Protein AF-A0A7Z1N7J4-F1 (afdb_monomer_lite)

Foldseek 3Di:
DDDALPDQFAAAQKDWDADPPPRHTQFIAQLVCLVGTHADPPPDHRGGQAWHQPADWDDDPVLQKIKTFTWQGRNQQDQPPPDPSSQVPHLKIFIARNNRRHTPEIDHDDGSGNPRWTFRDYWAWDQCQDPVGTAGWTWGQISVRDIFIARPNYRHTPDDDDDD

Organism: Staphylococcus aureus (NCBI:txid1280)

Secondary structure (DSSP, 8-state):
-PPTTT-TTPPP--EEEE-TTT--EEEEE-TTSTT--SSPPTT--PPTT-----S--EEETTTTEEEEE--PPSSTT--TT--HHHHHHTTEEEEEETTT--EEEEEESSSS--S-----SPPEEEEEEETTEEEEEEEEE-TTS-EEEEETTTTEESS-----

Sequence (164 aa):
QVLDGQDRWAPSGVIQAYDAVTGKMRWAWDMMHPERSGPPPAGQTYARGTPNMWTIASGDEQLGLVYLPMGNSAADYYSSLRRPEENRYATSLVAIDVMTGKPRWNFQAVRKDVWDYDFGAQATLIDFPTARGPVPAMLLPSKQGDIYVLDRRTGRPLTPIGDI

Radius of gyration: 16.14 Å; chains: 1; bounding box: 42×30×43 Å

pLDDT: mean 94.23, std 7.75, range [45.84, 98.75]

Structure (mmCIF, N/CA/C/O backbone):
data_AF-A0A7Z1N7J4-F1
#
_entry.id   AF-A0A7Z1N7J4-F1
#
loop_
_atom_site.group_PDB
_atom_site.id
_atom_site.type_symbol
_atom_site.label_atom_id
_atom_site.label_alt_id
_atom_site.label_comp_id
_atom_site.label_asym_id
_atom_site.label_entity_id
_atom_site.label_seq_id
_atom_site.pdbx_PDB_ins_code
_atom_site.Cartn_x
_atom_site.Cartn_y
_atom_site.Cartn_z
_atom_site.occupancy
_atom_site.B_iso_or_equiv
_atom_site.auth_seq_id
_atom_site.auth_comp_id
_atom_site.auth_asym_id
_atom_site.auth_atom_id
_atom_site.pdbx_PDB_model_num
ATOM 1 N N . GLN A 1 1 ? 17.463 14.726 -13.130 1.00 45.84 1 GLN A N 1
ATOM 2 C CA . GLN A 1 1 ? 16.436 15.115 -12.147 1.00 45.84 1 GLN A CA 1
ATOM 3 C C . GLN A 1 1 ? 15.094 14.717 -12.735 1.00 45.84 1 GLN A C 1
ATOM 5 O O . GLN A 1 1 ? 14.823 15.119 -13.858 1.00 45.84 1 GLN A O 1
ATOM 10 N N . VAL A 1 2 ? 14.333 13.848 -12.068 1.00 55.97 2 VAL A N 1
ATOM 11 C CA . VAL A 1 2 ? 12.948 13.548 -12.469 1.00 55.97 2 VAL A CA 1
ATOM 12 C C . VAL A 1 2 ? 12.092 14.643 -11.840 1.00 55.97 2 VAL A C 1
ATOM 14 O O . VAL A 1 2 ? 12.204 14.860 -10.636 1.00 55.97 2 VAL A O 1
ATOM 17 N N . LEU A 1 3 ? 11.348 15.397 -12.651 1.00 66.31 3 LEU A N 1
ATOM 18 C CA . LEU A 1 3 ? 10.412 16.397 -12.139 1.00 66.31 3 LEU A CA 1
ATOM 19 C C . LEU A 1 3 ? 9.173 15.668 -11.629 1.00 66.31 3 LEU A C 1
ATOM 21 O O . LEU A 1 3 ? 8.559 14.896 -12.369 1.00 66.31 3 LEU A O 1
ATOM 25 N N . ASP A 1 4 ? 8.861 15.898 -10.359 1.00 70.19 4 ASP A N 1
ATOM 26 C CA . ASP A 1 4 ? 7.728 15.274 -9.689 1.00 70.19 4 ASP A CA 1
ATOM 27 C C . ASP A 1 4 ? 6.402 15.683 -10.345 1.00 70.19 4 ASP A C 1
ATOM 29 O O . ASP A 1 4 ? 6.273 16.798 -10.860 1.00 70.19 4 ASP A O 1
ATOM 33 N N . GLY A 1 5 ? 5.454 14.750 -10.410 1.00 75.44 5 GLY A N 1
ATOM 34 C CA . GLY A 1 5 ? 4.130 14.950 -11.005 1.00 75.44 5 GLY A CA 1
ATOM 35 C C . GLY A 1 5 ? 4.058 15.232 -12.516 1.00 75.44 5 GLY A C 1
ATOM 36 O O . GLY A 1 5 ? 2.957 15.419 -13.035 1.00 75.44 5 GLY A O 1
ATOM 37 N N . GLN A 1 6 ? 5.179 15.251 -13.254 1.00 80.19 6 GLN A N 1
ATOM 38 C CA . GLN A 1 6 ? 5.200 15.628 -14.683 1.00 80.19 6 GLN A CA 1
ATOM 39 C C . GLN A 1 6 ? 5.439 14.463 -15.655 1.00 80.19 6 GLN A C 1
ATOM 41 O O . GLN A 1 6 ? 4.964 14.509 -16.791 1.00 80.19 6 GLN A O 1
ATOM 46 N N . ASP A 1 7 ? 6.153 13.413 -15.241 1.00 89.06 7 ASP A N 1
ATOM 47 C CA . ASP A 1 7 ? 6.416 12.245 -16.092 1.00 89.06 7 ASP A CA 1
ATOM 48 C C . ASP A 1 7 ? 5.411 11.118 -15.819 1.00 89.06 7 ASP A C 1
ATOM 50 O O . ASP A 1 7 ? 5.482 10.426 -14.804 1.00 89.06 7 ASP A O 1
ATOM 54 N N . ARG A 1 8 ? 4.501 10.875 -16.772 1.00 91.31 8 ARG A N 1
ATOM 55 C CA . ARG A 1 8 ? 3.532 9.767 -16.708 1.00 91.31 8 ARG A CA 1
ATOM 56 C C . ARG A 1 8 ? 4.210 8.405 -16.548 1.00 91.31 8 ARG A C 1
ATOM 58 O O . ARG A 1 8 ? 3.626 7.509 -15.937 1.00 91.31 8 ARG A O 1
ATOM 65 N N . TRP A 1 9 ? 5.408 8.231 -17.102 1.00 93.06 9 TRP A N 1
ATOM 66 C CA . TRP A 1 9 ? 6.141 6.968 -17.107 1.00 93.06 9 TRP A CA 1
ATOM 67 C C . TRP A 1 9 ? 7.372 7.026 -16.205 1.00 93.06 9 TRP A C 1
ATOM 69 O O . TRP A 1 9 ? 8.400 6.423 -16.523 1.00 93.06 9 TRP A O 1
ATOM 79 N N . ALA A 1 10 ? 7.259 7.689 -15.053 1.00 92.94 10 ALA A N 1
ATOM 80 C CA . ALA A 1 10 ? 8.267 7.672 -13.998 1.00 92.94 10 ALA A CA 1
ATOM 81 C C . ALA A 1 10 ? 8.663 6.232 -13.573 1.00 92.94 10 ALA A C 1
ATOM 83 O O . ALA A 1 10 ? 7.954 5.263 -13.885 1.00 92.94 10 ALA A O 1
ATOM 84 N N . PRO A 1 11 ? 9.807 6.043 -12.885 1.00 93.75 11 PRO A N 1
ATOM 85 C CA . PRO A 1 11 ? 10.192 4.745 -12.335 1.00 93.75 11 PRO A CA 1
ATOM 86 C C . PRO A 1 11 ? 9.088 4.093 -11.491 1.00 93.75 11 PRO A C 1
ATOM 88 O O . PRO A 1 11 ? 8.219 4.764 -10.944 1.00 93.75 11 PRO A O 1
ATOM 91 N N . SER A 1 12 ? 9.122 2.764 -11.409 1.00 95.44 12 SER A N 1
ATOM 92 C CA . SER A 1 12 ? 8.124 1.993 -10.666 1.00 95.44 12 SER A CA 1
ATOM 93 C C . SER A 1 12 ? 8.131 2.324 -9.175 1.00 95.44 12 SER A C 1
ATOM 95 O O . SER A 1 12 ? 9.195 2.414 -8.565 1.00 95.44 12 SER A O 1
ATOM 97 N N . GLY A 1 13 ? 6.941 2.386 -8.582 1.00 95.62 13 GLY A N 1
ATOM 98 C CA . GLY A 1 13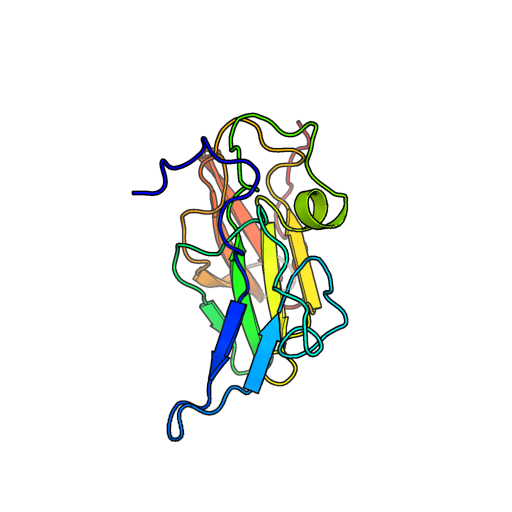 ? 6.733 2.430 -7.135 1.00 95.62 13 GLY A CA 1
ATOM 99 C C . GLY A 1 13 ? 6.678 1.050 -6.470 1.00 95.62 13 GLY A C 1
ATOM 100 O O . GLY A 1 13 ? 6.010 0.888 -5.452 1.00 95.62 13 GLY A O 1
ATOM 101 N N . VAL A 1 14 ? 7.336 0.048 -7.068 1.00 97.62 14 VAL A N 1
ATOM 102 C CA . VAL A 1 14 ? 7.452 -1.316 -6.535 1.00 97.62 14 VAL A CA 1
ATOM 103 C C . VAL A 1 14 ? 7.884 -1.311 -5.067 1.00 97.62 14 VAL A C 1
ATOM 105 O O . VAL A 1 14 ? 8.836 -0.632 -4.683 1.00 97.62 14 VAL A O 1
ATOM 108 N N . ILE A 1 15 ? 7.225 -2.136 -4.258 1.00 97.94 15 ILE A N 1
ATOM 109 C CA . ILE A 1 15 ? 7.602 -2.347 -2.859 1.00 97.94 15 ILE A CA 1
ATOM 110 C C . ILE A 1 15 ? 8.421 -3.624 -2.768 1.00 97.94 15 ILE A C 1
ATOM 112 O O . ILE A 1 15 ? 8.013 -4.668 -3.270 1.00 97.94 15 ILE A O 1
ATOM 116 N N . GLN A 1 16 ? 9.589 -3.554 -2.143 1.00 97.44 16 GLN A N 1
ATOM 117 C CA . GLN A 1 16 ? 10.519 -4.674 -2.064 1.00 97.44 16 GLN A CA 1
ATOM 118 C C . GLN A 1 16 ? 10.835 -4.986 -0.610 1.00 97.44 16 GLN A C 1
ATOM 120 O O . GLN A 1 16 ? 11.089 -4.080 0.181 1.00 97.44 16 GLN A O 1
ATOM 125 N N . ALA A 1 17 ? 10.866 -6.272 -0.280 1.00 97.31 17 ALA A N 1
ATOM 126 C CA . ALA A 1 17 ? 11.343 -6.744 1.006 1.00 97.31 17 ALA A CA 1
ATOM 127 C C . ALA A 1 17 ? 12.653 -7.495 0.849 1.00 97.31 17 ALA A C 1
ATOM 129 O O . ALA A 1 17 ? 12.841 -8.301 -0.068 1.00 97.31 17 ALA A O 1
ATOM 130 N N . TYR A 1 18 ? 13.530 -7.267 1.814 1.00 97.94 18 TYR A N 1
ATOM 131 C CA . TYR A 1 18 ? 14.845 -7.866 1.888 1.00 97.94 18 TYR A CA 1
ATOM 132 C C . TYR A 1 18 ? 15.034 -8.508 3.252 1.00 97.94 18 TYR A C 1
ATOM 134 O O . TYR A 1 18 ? 14.518 -8.044 4.267 1.00 97.94 18 TYR A O 1
ATOM 142 N N . ASP A 1 19 ? 15.782 -9.598 3.262 1.00 97.44 19 ASP A N 1
ATOM 143 C CA . ASP A 1 19 ? 16.270 -10.214 4.476 1.00 97.44 19 ASP A CA 1
ATOM 144 C C . ASP A 1 19 ? 17.214 -9.240 5.190 1.00 97.44 19 ASP A C 1
ATOM 146 O O . ASP A 1 19 ? 18.220 -8.823 4.615 1.00 97.44 19 ASP A O 1
ATOM 150 N N . ALA A 1 20 ? 16.893 -8.871 6.429 1.00 96.44 20 ALA A N 1
ATOM 151 C CA . ALA A 1 20 ? 17.622 -7.830 7.152 1.00 96.44 20 ALA A CA 1
ATOM 152 C C . ALA A 1 20 ? 19.092 -8.190 7.439 1.00 96.44 20 ALA A C 1
ATOM 154 O O . ALA A 1 20 ? 19.909 -7.295 7.635 1.00 96.44 20 ALA A O 1
ATOM 155 N N . VAL A 1 21 ? 19.435 -9.484 7.464 1.00 98.25 21 VAL A N 1
ATOM 156 C CA . VAL A 1 21 ? 20.798 -9.957 7.749 1.00 98.25 21 VAL A CA 1
ATOM 157 C C . VAL A 1 21 ? 21.593 -10.135 6.460 1.00 98.25 21 VAL A C 1
ATOM 159 O O . VAL A 1 21 ? 22.747 -9.728 6.374 1.00 98.25 21 VAL A O 1
ATOM 162 N N . THR A 1 22 ? 20.992 -10.770 5.454 1.00 98.38 22 THR A N 1
ATOM 163 C CA . THR A 1 22 ? 21.705 -11.190 4.238 1.00 98.38 22 THR A CA 1
ATOM 164 C C . THR A 1 22 ? 21.533 -10.240 3.058 1.00 98.38 22 THR A C 1
ATOM 166 O O . THR A 1 22 ? 22.235 -10.390 2.060 1.00 98.38 22 THR A O 1
ATOM 169 N N . GLY A 1 23 ? 20.575 -9.311 3.116 1.00 97.88 23 GLY A N 1
ATOM 170 C CA . GLY A 1 23 ? 20.215 -8.440 1.996 1.00 97.88 23 GLY A CA 1
ATOM 171 C C . GLY A 1 23 ? 19.575 -9.178 0.816 1.00 97.88 23 GLY A C 1
ATOM 172 O O . GLY A 1 23 ? 19.378 -8.590 -0.244 1.00 97.88 23 GLY A O 1
ATOM 173 N N . LYS A 1 24 ? 19.244 -10.469 0.956 1.00 97.81 24 LYS A N 1
ATOM 174 C CA . LYS A 1 24 ? 18.569 -11.232 -0.100 1.00 97.81 24 LYS A CA 1
ATOM 175 C C . LYS A 1 24 ? 17.126 -10.764 -0.240 1.00 97.81 24 LYS A C 1
ATOM 177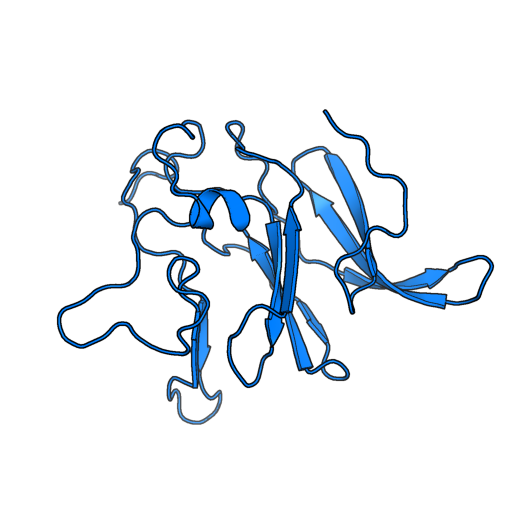 O O . LYS A 1 24 ? 16.401 -10.699 0.750 1.00 97.81 24 LYS A O 1
ATOM 182 N N . MET A 1 25 ? 16.691 -10.490 -1.468 1.00 97.06 25 MET A N 1
ATOM 183 C CA . MET A 1 25 ? 15.290 -10.167 -1.743 1.00 97.06 25 MET A CA 1
ATOM 184 C C . MET A 1 25 ? 14.392 -11.331 -1.311 1.00 97.06 25 MET A C 1
ATOM 186 O O . MET A 1 25 ? 14.634 -12.482 -1.672 1.00 97.06 25 MET A O 1
ATOM 190 N N . ARG A 1 26 ? 13.354 -11.020 -0.537 1.00 97.50 26 ARG A N 1
ATOM 191 C CA . ARG A 1 26 ? 12.334 -11.977 -0.090 1.00 97.50 26 ARG A CA 1
ATOM 192 C C . ARG A 1 26 ? 11.146 -11.978 -1.034 1.00 97.50 26 ARG A C 1
ATOM 194 O O . ARG A 1 26 ? 10.677 -13.042 -1.419 1.00 97.50 26 ARG A O 1
ATOM 201 N N . TRP A 1 27 ? 10.699 -10.790 -1.419 1.00 97.75 27 TRP A N 1
ATOM 202 C CA . TRP A 1 27 ? 9.635 -10.586 -2.388 1.00 97.75 27 TRP A CA 1
ATOM 203 C C . TRP A 1 27 ? 9.690 -9.158 -2.928 1.00 97.75 27 TRP A C 1
ATOM 205 O O . TRP A 1 27 ? 10.302 -8.265 -2.340 1.00 97.75 27 TRP A O 1
ATOM 215 N N . ALA A 1 28 ? 9.024 -8.956 -4.056 1.00 97.94 28 ALA A N 1
ATOM 216 C CA . ALA A 1 28 ? 8.710 -7.647 -4.597 1.00 97.94 28 ALA A CA 1
ATOM 217 C C . ALA A 1 28 ? 7.234 -7.644 -4.990 1.00 97.94 28 ALA A C 1
ATOM 219 O O . ALA A 1 28 ? 6.762 -8.596 -5.615 1.00 97.94 28 ALA A O 1
ATOM 220 N N . TRP A 1 29 ? 6.529 -6.590 -4.603 1.00 97.94 29 TRP A N 1
ATOM 221 C CA . TRP A 1 29 ? 5.144 -6.351 -4.954 1.00 97.94 29 TRP A CA 1
ATOM 222 C C . TRP A 1 29 ? 5.085 -5.268 -6.029 1.00 97.94 29 TRP A C 1
ATOM 224 O O . TRP A 1 29 ? 5.277 -4.079 -5.767 1.00 97.94 29 TRP A O 1
ATOM 234 N N . ASP A 1 30 ? 4.852 -5.716 -7.260 1.00 97.38 30 ASP A N 1
ATOM 235 C CA . ASP A 1 30 ? 4.484 -4.861 -8.383 1.00 97.38 30 ASP A CA 1
ATOM 236 C C . ASP A 1 30 ? 2.960 -4.831 -8.453 1.00 97.38 30 ASP A C 1
ATOM 238 O O . ASP A 1 30 ? 2.333 -5.845 -8.756 1.00 97.38 30 ASP A O 1
ATOM 242 N N . MET A 1 31 ? 2.346 -3.689 -8.153 1.00 96.06 31 MET A N 1
ATOM 243 C CA . MET A 1 31 ? 0.887 -3.609 -8.053 1.00 96.06 31 MET A CA 1
ATOM 244 C C . MET A 1 31 ? 0.154 -3.869 -9.373 1.00 96.06 31 MET A C 1
ATOM 246 O O . MET A 1 31 ? -1.035 -4.174 -9.342 1.00 96.06 31 MET A O 1
ATOM 250 N N . MET A 1 32 ? 0.844 -3.761 -10.516 1.00 97.12 32 MET A N 1
ATOM 251 C CA . MET A 1 32 ? 0.289 -4.136 -11.822 1.00 97.12 32 MET A CA 1
ATOM 252 C C . MET A 1 32 ? 0.236 -5.657 -12.026 1.00 97.12 32 MET A C 1
ATOM 254 O O . MET A 1 32 ? -0.429 -6.127 -12.942 1.00 97.12 32 MET A O 1
ATOM 258 N N . HIS A 1 33 ? 0.935 -6.416 -11.181 1.00 96.25 33 HIS A N 1
ATOM 259 C CA . HIS A 1 33 ? 1.001 -7.877 -11.175 1.00 96.25 33 HIS A CA 1
ATOM 260 C C . HIS A 1 33 ? 0.898 -8.397 -9.728 1.00 96.25 33 HIS A C 1
ATOM 262 O O . HIS A 1 33 ? 1.839 -9.023 -9.228 1.00 96.25 33 HIS A O 1
ATOM 268 N N . PRO A 1 34 ? -0.200 -8.099 -9.004 1.00 93.56 34 PRO A N 1
ATOM 269 C CA . PRO A 1 34 ? -0.302 -8.324 -7.559 1.00 93.56 34 PRO A CA 1
ATOM 270 C C . PRO A 1 34 ? -0.260 -9.808 -7.152 1.00 93.56 34 PRO A C 1
ATOM 272 O O . PRO A 1 34 ? -0.057 -10.129 -5.981 1.00 93.56 34 PRO A O 1
ATOM 275 N N . GLU A 1 35 ? -0.465 -10.722 -8.097 1.00 92.94 35 GLU A N 1
ATOM 276 C CA . GLU A 1 35 ? -0.318 -12.167 -7.936 1.00 92.94 35 GLU A CA 1
ATOM 277 C C . GLU A 1 35 ? 1.146 -12.628 -7.884 1.00 92.94 35 GLU A C 1
ATOM 279 O O . GLU A 1 35 ? 1.442 -13.681 -7.302 1.00 92.94 35 GLU A O 1
ATOM 284 N N . ARG A 1 36 ? 2.057 -11.845 -8.476 1.00 93.56 36 ARG A N 1
ATOM 285 C CA . ARG A 1 36 ? 3.488 -12.135 -8.532 1.00 93.56 36 ARG A CA 1
ATOM 286 C C . ARG A 1 36 ? 4.149 -11.720 -7.223 1.00 93.56 36 ARG A C 1
ATOM 288 O O . ARG A 1 36 ? 3.996 -10.598 -6.757 1.00 93.56 36 ARG A O 1
ATOM 295 N N . SER A 1 37 ? 4.941 -12.632 -6.670 1.00 92.56 37 SER A N 1
ATOM 296 C CA . SER A 1 37 ? 5.832 -12.348 -5.549 1.00 92.56 37 SER A CA 1
ATOM 297 C C . SER A 1 37 ? 7.269 -12.439 -6.046 1.00 92.56 37 SER A C 1
ATOM 299 O O . SER A 1 37 ? 7.749 -13.529 -6.357 1.00 92.56 37 SER A O 1
ATOM 301 N N . GLY A 1 38 ? 7.926 -11.286 -6.194 1.00 93.38 38 GLY A N 1
ATOM 302 C CA . GLY A 1 38 ? 9.309 -11.205 -6.667 1.00 93.38 38 GLY A CA 1
ATOM 303 C C . GLY A 1 38 ? 9.496 -10.400 -7.958 1.00 93.38 38 GLY A C 1
ATOM 304 O O . GLY A 1 38 ? 8.567 -9.734 -8.432 1.00 93.38 38 GLY A O 1
ATOM 305 N N . PRO A 1 39 ? 10.723 -10.419 -8.510 1.00 95.62 39 PRO A N 1
ATOM 306 C CA . PRO A 1 39 ? 11.076 -9.610 -9.664 1.00 95.62 39 PRO A CA 1
ATOM 307 C C . PRO A 1 39 ? 10.303 -10.030 -10.920 1.00 95.62 39 PRO A C 1
ATOM 309 O O . PRO A 1 39 ? 9.818 -11.164 -11.011 1.00 95.62 39 PRO A O 1
ATOM 312 N N . PRO A 1 40 ? 10.181 -9.129 -11.909 1.00 96.06 40 PRO A N 1
ATOM 313 C CA . PRO A 1 40 ? 9.621 -9.484 -13.200 1.00 96.06 40 PRO A CA 1
ATOM 314 C C . PRO A 1 40 ? 10.471 -10.581 -13.873 1.00 96.06 40 PRO A C 1
ATOM 316 O O . PRO A 1 40 ? 11.662 -10.714 -13.573 1.00 96.06 40 PRO A O 1
ATOM 319 N N . PRO A 1 41 ? 9.881 -11.365 -14.794 1.00 94.56 41 PRO A N 1
ATOM 320 C CA . PRO A 1 41 ? 10.619 -12.336 -15.595 1.00 94.56 41 PRO A CA 1
ATOM 321 C C . PRO A 1 41 ? 11.826 -11.717 -16.308 1.00 94.56 41 PRO A C 1
ATOM 323 O O . PRO A 1 41 ? 11.860 -10.516 -16.583 1.00 94.56 41 PRO A O 1
ATOM 326 N N . ALA A 1 42 ? 12.804 -12.552 -16.661 1.00 95.94 42 ALA A N 1
ATOM 327 C CA . ALA A 1 42 ? 13.987 -12.104 -17.389 1.00 95.94 42 ALA A CA 1
ATOM 328 C C . ALA A 1 42 ? 13.605 -11.324 -18.663 1.00 95.94 42 ALA A C 1
ATOM 330 O O . ALA A 1 42 ? 12.742 -11.747 -19.432 1.00 95.94 42 ALA A O 1
ATOM 331 N N . GLY A 1 43 ? 14.248 -10.172 -18.870 1.00 96.19 43 GLY A N 1
ATOM 332 C CA . GLY A 1 43 ? 13.967 -9.270 -19.992 1.00 96.19 43 GLY A CA 1
ATOM 333 C C . GLY A 1 43 ? 12.778 -8.323 -19.783 1.00 96.19 43 GLY A C 1
ATOM 334 O O . GLY A 1 43 ? 12.540 -7.472 -20.635 1.00 96.19 43 GLY A O 1
ATOM 335 N N . GLN A 1 44 ? 12.056 -8.425 -18.665 1.00 96.62 44 GLN A N 1
ATOM 336 C CA . GLN A 1 44 ? 10.989 -7.495 -18.295 1.00 96.62 44 GLN A CA 1
ATOM 337 C C . GLN A 1 44 ? 11.435 -6.551 -17.172 1.00 96.62 44 GLN A C 1
ATOM 339 O O . GLN A 1 44 ? 12.369 -6.830 -16.420 1.00 96.62 44 GLN A O 1
ATOM 344 N N . THR A 1 45 ? 10.741 -5.422 -17.043 1.00 96.81 45 THR A N 1
ATOM 345 C CA . THR A 1 45 ? 10.952 -4.440 -15.972 1.00 96.81 45 THR A CA 1
ATOM 346 C C . THR A 1 45 ? 9.696 -4.304 -15.122 1.00 96.81 45 THR A C 1
ATOM 348 O O . THR A 1 45 ? 8.600 -4.627 -15.577 1.00 96.81 45 THR A O 1
ATOM 351 N N . TYR A 1 46 ? 9.839 -3.777 -13.905 1.00 97.38 46 TYR A N 1
ATOM 352 C CA . TYR A 1 46 ? 8.683 -3.373 -13.107 1.00 97.38 46 TYR A CA 1
ATOM 353 C C . TYR A 1 46 ? 7.842 -2.336 -13.851 1.00 97.38 46 TYR A C 1
ATOM 355 O O . TYR A 1 46 ? 8.370 -1.540 -14.641 1.00 97.38 46 TYR A O 1
ATOM 363 N N . ALA A 1 47 ? 6.537 -2.339 -13.592 1.00 96.56 47 ALA A N 1
ATOM 364 C CA . ALA A 1 47 ? 5.635 -1.405 -14.237 1.00 96.56 47 ALA A CA 1
ATOM 365 C C . ALA A 1 47 ? 5.977 0.049 -13.880 1.00 96.56 47 ALA A C 1
ATOM 367 O O . ALA A 1 47 ? 6.078 0.423 -12.714 1.00 96.56 47 ALA A O 1
ATOM 368 N N . ARG A 1 48 ? 6.141 0.882 -14.909 1.00 96.19 48 ARG A N 1
ATOM 369 C CA . ARG A 1 48 ? 6.422 2.318 -14.780 1.00 96.19 48 ARG A CA 1
ATOM 370 C C . ARG A 1 48 ? 5.145 3.115 -14.546 1.00 96.19 48 ARG A C 1
ATOM 372 O O . ARG A 1 48 ? 4.068 2.657 -14.925 1.00 96.19 48 ARG A O 1
ATOM 379 N N . GLY A 1 49 ? 5.287 4.305 -13.970 1.00 95.19 49 GLY A N 1
ATOM 380 C CA . GLY A 1 49 ? 4.199 5.259 -13.760 1.00 95.19 49 GLY A CA 1
ATOM 381 C C . GLY A 1 49 ? 3.207 4.884 -12.657 1.00 95.19 49 GLY A C 1
ATOM 382 O O . GLY A 1 49 ? 2.181 5.544 -12.515 1.00 95.19 49 GLY A O 1
ATOM 383 N N . THR A 1 50 ? 3.491 3.823 -11.899 1.00 96.38 50 THR A N 1
ATOM 384 C CA . THR A 1 50 ? 2.631 3.360 -10.809 1.00 96.38 50 THR A CA 1
ATOM 385 C C . THR A 1 50 ? 2.731 4.290 -9.600 1.00 96.38 50 THR A C 1
ATOM 387 O O . THR A 1 50 ? 3.760 4.944 -9.429 1.00 96.38 50 THR A O 1
ATOM 390 N N . PRO A 1 51 ? 1.731 4.283 -8.707 1.00 95.50 51 PRO A N 1
ATOM 391 C CA . PRO A 1 51 ? 1.894 4.825 -7.368 1.00 95.50 51 PRO A CA 1
ATOM 392 C C . PRO A 1 51 ? 3.108 4.247 -6.649 1.00 95.50 51 PRO A C 1
ATOM 394 O O . PRO A 1 51 ? 3.452 3.079 -6.851 1.00 95.50 51 PRO A O 1
ATOM 397 N N . ASN A 1 52 ? 3.738 5.057 -5.807 1.00 94.81 52 ASN A N 1
ATOM 398 C CA . ASN A 1 52 ? 4.803 4.648 -4.898 1.00 94.81 52 ASN A CA 1
ATOM 399 C C . ASN A 1 52 ? 4.328 4.730 -3.438 1.00 94.81 52 ASN A C 1
ATOM 401 O O . ASN A 1 52 ? 3.226 5.187 -3.152 1.00 94.81 52 ASN A O 1
ATOM 405 N N . MET A 1 53 ? 5.158 4.264 -2.509 1.00 96.25 53 MET A N 1
ATOM 406 C CA . MET A 1 53 ? 5.037 4.597 -1.091 1.00 96.25 53 MET A CA 1
ATOM 407 C C . MET A 1 53 ? 6.246 5.453 -0.738 1.00 96.25 53 MET A C 1
ATOM 409 O O . MET A 1 53 ? 7.374 4.962 -0.755 1.00 96.25 53 MET A O 1
ATOM 413 N N . TRP A 1 54 ? 6.016 6.729 -0.451 1.00 94.19 54 TRP A N 1
ATOM 414 C CA . TRP A 1 54 ? 7.082 7.687 -0.149 1.00 94.19 54 TRP A CA 1
ATOM 415 C C . TRP A 1 54 ? 7.168 8.049 1.342 1.00 94.19 54 TRP A C 1
ATOM 417 O O . TRP A 1 54 ? 8.098 8.736 1.758 1.00 94.19 54 TRP A O 1
ATOM 427 N N . THR A 1 55 ? 6.222 7.563 2.150 1.00 93.62 55 THR A N 1
ATOM 428 C CA . THR A 1 55 ? 6.142 7.794 3.598 1.00 93.62 55 THR A CA 1
ATOM 429 C C . THR A 1 55 ? 6.404 6.506 4.398 1.00 93.62 55 THR A C 1
ATOM 431 O O . THR A 1 55 ? 6.909 5.511 3.875 1.00 93.62 55 THR A O 1
ATOM 434 N N . ILE A 1 56 ? 6.106 6.531 5.696 1.00 95.75 56 ILE A N 1
ATOM 435 C CA . ILE A 1 56 ? 6.420 5.474 6.659 1.00 95.75 56 ILE A CA 1
ATOM 436 C C . ILE A 1 56 ? 5.290 4.434 6.717 1.00 95.75 56 ILE A C 1
ATOM 438 O O . ILE A 1 56 ? 4.120 4.769 6.909 1.00 95.75 56 ILE A O 1
ATOM 442 N N . ALA A 1 57 ? 5.659 3.157 6.614 1.00 97.50 57 ALA A N 1
ATOM 443 C CA . ALA A 1 57 ? 4.759 2.026 6.824 1.00 97.50 57 ALA A CA 1
ATOM 444 C C . ALA A 1 57 ? 4.570 1.694 8.316 1.00 97.50 57 ALA A C 1
ATOM 446 O O . ALA A 1 57 ? 5.425 1.987 9.152 1.00 97.50 57 ALA A O 1
ATOM 447 N N . SER A 1 58 ? 3.482 0.997 8.641 1.00 98.19 58 SER A N 1
ATOM 448 C CA . SER A 1 58 ? 3.235 0.459 9.990 1.00 98.19 58 SER A CA 1
ATOM 449 C C . SER A 1 58 ? 3.121 -1.059 9.957 1.00 98.19 58 SER A C 1
ATOM 451 O O . SER A 1 58 ? 2.530 -1.604 9.032 1.00 98.19 58 SER A O 1
ATOM 453 N N . GLY A 1 59 ? 3.667 -1.749 10.958 1.00 98.06 59 GLY A N 1
ATOM 454 C CA . GLY A 1 59 ? 3.631 -3.212 11.056 1.00 98.06 59 GLY A CA 1
ATOM 455 C C . GLY A 1 59 ? 2.738 -3.707 12.191 1.00 98.06 59 GLY A C 1
ATOM 456 O O . GLY A 1 59 ? 2.686 -3.091 13.251 1.00 98.06 59 GLY A O 1
ATOM 457 N N . ASP A 1 60 ? 2.065 -4.835 11.975 1.00 98.38 60 ASP A N 1
ATOM 458 C CA . ASP A 1 60 ? 1.376 -5.614 13.005 1.00 98.38 60 ASP A CA 1
ATOM 459 C C . ASP A 1 60 ? 1.903 -7.053 12.985 1.00 98.38 60 ASP A C 1
ATOM 461 O O . ASP A 1 60 ? 1.568 -7.851 12.104 1.00 98.38 60 ASP A O 1
ATOM 465 N N . GLU A 1 61 ? 2.736 -7.376 13.972 1.00 97.31 61 GLU A N 1
ATOM 466 C CA . GLU A 1 61 ? 3.373 -8.687 14.106 1.00 97.31 61 GLU A CA 1
ATOM 467 C C . GLU A 1 61 ? 2.364 -9.810 14.368 1.00 97.31 61 GLU A C 1
ATOM 469 O O . GLU A 1 61 ? 2.544 -10.919 13.870 1.00 97.31 61 GLU A O 1
ATOM 474 N N . GLN A 1 62 ? 1.278 -9.534 15.100 1.00 97.56 62 GLN A N 1
ATOM 475 C CA . GLN A 1 62 ? 0.277 -10.553 15.434 1.00 97.56 62 GLN A CA 1
ATOM 476 C C . GLN A 1 62 ? -0.514 -10.983 14.199 1.00 97.56 62 GLN A C 1
ATOM 478 O O . GLN A 1 62 ? -0.917 -12.140 14.086 1.00 97.56 62 GLN A O 1
ATOM 483 N N . LEU A 1 63 ? -0.741 -10.053 13.271 1.00 98.12 63 LEU A N 1
ATOM 484 C CA . LEU A 1 63 ? -1.442 -10.328 12.018 1.00 98.12 63 LEU A CA 1
ATOM 485 C C . LEU A 1 63 ? -0.501 -10.718 10.871 1.00 98.12 63 LEU A C 1
ATOM 487 O O . LEU A 1 63 ? -0.984 -11.186 9.837 1.00 98.12 63 LEU A O 1
ATOM 491 N N . GLY A 1 64 ? 0.811 -10.516 11.030 1.00 98.31 64 GLY A N 1
ATOM 492 C CA . GLY A 1 64 ? 1.789 -10.689 9.957 1.00 98.31 64 GLY A CA 1
ATOM 493 C C . GLY A 1 64 ? 1.562 -9.708 8.803 1.00 98.31 64 GLY A C 1
ATOM 494 O O . GLY A 1 64 ? 1.710 -10.081 7.637 1.00 98.31 64 GLY A O 1
ATOM 495 N N . LEU A 1 65 ? 1.149 -8.474 9.114 1.00 98.75 65 LEU A N 1
ATOM 496 C CA . LEU A 1 65 ? 0.794 -7.456 8.123 1.00 98.75 65 LEU A CA 1
ATOM 497 C C . LEU A 1 65 ? 1.704 -6.233 8.207 1.00 98.75 65 LEU A C 1
ATOM 499 O O . LEU A 1 65 ? 2.070 -5.786 9.292 1.00 98.75 65 LEU A O 1
ATOM 503 N N . VAL A 1 66 ? 1.991 -5.650 7.046 1.00 98.50 66 VAL A N 1
ATOM 504 C CA . VAL A 1 66 ? 2.513 -4.288 6.917 1.00 98.50 66 VAL A CA 1
ATOM 505 C C . VAL A 1 66 ? 1.501 -3.434 6.156 1.00 98.50 66 VAL A C 1
ATOM 507 O O . VAL A 1 66 ? 0.947 -3.867 5.147 1.00 98.50 66 VAL A O 1
ATOM 510 N N . TYR A 1 67 ? 1.234 -2.232 6.655 1.00 98.69 67 TYR A N 1
ATOM 511 C CA . TYR A 1 67 ? 0.289 -1.274 6.092 1.00 98.69 67 TYR A CA 1
ATOM 512 C C . TYR A 1 67 ? 1.058 -0.178 5.361 1.00 98.69 67 TYR A C 1
ATOM 514 O O . TYR A 1 67 ? 1.885 0.509 5.963 1.00 98.69 67 TYR A O 1
ATOM 522 N N . LEU A 1 68 ? 0.781 -0.037 4.068 1.00 98.38 68 LEU A N 1
ATOM 523 C CA . LEU A 1 68 ? 1.495 0.834 3.141 1.00 98.38 68 LEU A CA 1
ATOM 524 C C . LEU A 1 68 ? 0.586 1.998 2.727 1.00 98.38 68 LEU A C 1
ATOM 526 O O . LEU A 1 68 ? -0.403 1.758 2.024 1.00 98.38 68 LEU A O 1
ATOM 530 N N . PRO A 1 69 ? 0.869 3.238 3.161 1.00 97.81 69 PRO A N 1
ATOM 531 C CA . PRO A 1 69 ? 0.180 4.420 2.658 1.00 97.81 69 PRO A CA 1
ATOM 532 C C . PRO A 1 69 ? 0.695 4.740 1.251 1.00 97.81 69 PRO A C 1
ATOM 534 O O . PRO A 1 69 ? 1.849 5.126 1.070 1.00 97.81 69 PRO A O 1
ATOM 537 N N . MET A 1 70 ? -0.143 4.511 0.244 1.00 97.50 70 MET A N 1
ATOM 538 C CA . MET A 1 70 ? 0.234 4.659 -1.158 1.00 97.50 70 MET A CA 1
ATOM 539 C C . MET A 1 70 ? -0.046 6.067 -1.675 1.00 97.50 70 MET A C 1
ATOM 541 O O . MET A 1 70 ? -1.069 6.684 -1.351 1.00 97.50 70 MET A O 1
ATOM 545 N N . GLY A 1 71 ? 0.858 6.500 -2.547 1.00 95.50 71 GLY A N 1
ATOM 546 C CA . GLY A 1 71 ? 0.791 7.710 -3.343 1.00 95.50 71 GLY A CA 1
ATOM 547 C C . GLY A 1 71 ? -0.341 7.706 -4.376 1.00 95.50 71 GLY A C 1
ATOM 548 O O . GLY A 1 71 ? -1.064 6.719 -4.557 1.00 95.50 71 GLY A O 1
ATOM 549 N N . ASN A 1 72 ? -0.463 8.796 -5.116 1.00 93.44 72 ASN A N 1
ATOM 550 C CA . ASN A 1 72 ? -1.175 8.850 -6.391 1.00 93.44 72 ASN A CA 1
ATOM 551 C C . ASN A 1 72 ? -0.351 8.155 -7.498 1.00 93.44 72 ASN A C 1
ATOM 553 O O . ASN A 1 72 ? 0.809 7.802 -7.315 1.00 93.44 72 ASN A O 1
ATOM 557 N N . SER A 1 73 ? -0.955 7.884 -8.661 1.00 94.25 73 SER A N 1
ATOM 558 C CA . SER A 1 73 ? -0.168 7.414 -9.819 1.00 94.25 73 SER A CA 1
ATOM 559 C C . SER A 1 73 ? 0.532 8.588 -10.488 1.00 94.25 73 SER A C 1
ATOM 561 O O . SER A 1 73 ? -0.061 9.664 -10.567 1.00 94.25 73 SER A O 1
ATOM 563 N N . ALA A 1 74 ? 1.714 8.338 -11.058 1.00 93.50 74 ALA A N 1
ATOM 564 C CA . ALA A 1 74 ? 2.510 9.358 -11.733 1.00 93.50 74 ALA A CA 1
ATOM 565 C C . ALA A 1 74 ? 1.702 10.129 -12.794 1.00 93.50 74 ALA A C 1
ATOM 567 O O . ALA A 1 74 ? 0.810 9.567 -13.442 1.00 93.50 74 ALA A O 1
ATOM 568 N N . ALA A 1 75 ? 2.075 11.393 -13.008 1.00 91.62 75 ALA A N 1
ATOM 569 C CA . ALA A 1 75 ? 1.206 12.427 -13.576 1.00 91.62 75 ALA A CA 1
ATOM 570 C C . ALA A 1 75 ? 0.016 12.726 -12.643 1.00 91.62 75 ALA A C 1
ATOM 572 O O . ALA A 1 75 ? -1.152 12.480 -12.954 1.00 91.62 75 ALA A O 1
ATOM 573 N N . ASP A 1 76 ? 0.354 13.260 -11.476 1.00 89.94 76 ASP A N 1
ATOM 574 C CA . ASP A 1 76 ? -0.482 13.490 -10.295 1.00 89.94 76 ASP A CA 1
ATOM 575 C C . ASP A 1 76 ? -1.833 14.136 -10.610 1.00 89.94 76 ASP A C 1
ATOM 577 O O . ASP A 1 76 ? -2.874 13.710 -10.108 1.00 89.94 76 ASP A O 1
ATOM 581 N N . TYR A 1 77 ? -1.824 15.105 -11.526 1.00 91.94 77 TYR A N 1
ATOM 582 C CA . TYR A 1 77 ? -2.983 15.916 -11.908 1.00 91.94 77 TYR A CA 1
ATOM 583 C C . TYR A 1 77 ? -3.706 15.410 -13.170 1.00 91.94 77 TYR A C 1
ATOM 585 O O . TYR A 1 77 ? -4.617 16.066 -13.675 1.00 91.94 77 TYR A O 1
ATOM 593 N N . TYR A 1 78 ? -3.316 14.252 -13.718 1.00 91.12 78 TYR A N 1
ATOM 594 C CA . TYR A 1 78 ? -3.903 13.692 -14.936 1.00 91.12 78 TYR A CA 1
ATOM 595 C C . TYR A 1 78 ? -4.147 12.180 -14.832 1.00 91.12 78 TYR A C 1
ATOM 597 O O . TYR A 1 78 ? -3.244 11.351 -14.933 1.00 91.12 78 TYR A O 1
ATOM 605 N N . SER A 1 79 ? -5.419 11.798 -14.698 1.00 92.50 79 SER A N 1
ATOM 606 C CA . SER A 1 79 ? -5.814 10.409 -14.434 1.00 92.50 79 SER A CA 1
ATOM 607 C C . SER A 1 79 ? -6.213 9.589 -15.667 1.00 92.50 79 SER A C 1
ATOM 609 O O . SER A 1 79 ? -6.335 8.369 -15.570 1.00 92.50 79 SER A O 1
ATOM 611 N N . SER A 1 80 ? -6.381 10.203 -16.845 1.00 92.62 80 SER A N 1
ATOM 612 C CA . SER A 1 80 ? -6.993 9.522 -18.007 1.00 92.62 80 SER A CA 1
ATOM 613 C C . SER A 1 80 ? -6.150 8.381 -18.592 1.00 92.62 80 SER A C 1
ATOM 615 O O . SER A 1 80 ? -6.694 7.498 -19.246 1.00 92.62 80 SER A O 1
ATOM 617 N N . LEU A 1 81 ? -4.834 8.375 -18.356 1.00 93.69 81 LEU A N 1
ATOM 618 C CA . LEU A 1 81 ? -3.931 7.303 -18.799 1.00 93.69 81 LEU A CA 1
ATOM 619 C C . LEU A 1 81 ? -3.655 6.252 -17.716 1.00 93.69 81 LEU A C 1
ATOM 621 O O . LEU A 1 81 ? -2.817 5.374 -17.931 1.00 93.69 81 LEU A O 1
ATOM 625 N N . ARG A 1 82 ? -4.287 6.344 -16.541 1.00 94.38 82 ARG A N 1
ATOM 626 C CA . ARG A 1 82 ? -4.080 5.384 -15.450 1.00 94.38 82 ARG A CA 1
ATOM 627 C C . ARG A 1 82 ? -4.784 4.068 -15.760 1.00 94.38 82 ARG A C 1
ATOM 629 O O . ARG A 1 82 ? -5.960 4.041 -16.121 1.00 94.38 82 ARG A O 1
ATOM 636 N N . ARG A 1 83 ? -4.049 2.972 -15.600 1.00 96.44 83 ARG A N 1
ATOM 637 C CA . ARG A 1 83 ? -4.517 1.597 -15.789 1.00 96.44 83 ARG A CA 1
ATOM 638 C C . ARG A 1 83 ? -5.431 1.170 -14.630 1.00 96.44 83 ARG A C 1
ATOM 640 O O . ARG A 1 83 ? -5.431 1.816 -13.579 1.00 96.44 83 ARG A O 1
ATOM 647 N N . PRO A 1 84 ? -6.227 0.100 -14.791 1.00 95.94 84 PRO A N 1
ATOM 648 C CA . PRO A 1 84 ? -7.151 -0.355 -13.752 1.00 95.94 84 PRO A CA 1
ATOM 649 C C . PRO A 1 84 ? -6.486 -0.618 -12.395 1.00 95.94 84 PRO A C 1
ATOM 651 O O . PRO A 1 84 ? -7.012 -0.204 -11.366 1.00 95.94 84 PRO A O 1
ATOM 654 N N . GLU A 1 85 ? -5.312 -1.243 -12.381 1.00 96.50 85 GLU A N 1
ATOM 655 C CA . GLU A 1 85 ? -4.579 -1.576 -11.159 1.00 96.50 85 GLU A CA 1
ATOM 656 C C . GLU A 1 85 ? -3.976 -0.328 -10.500 1.00 96.50 85 GLU A C 1
ATOM 658 O O . GLU A 1 85 ? -4.046 -0.193 -9.280 1.00 96.50 85 GLU A O 1
ATOM 663 N N . GLU A 1 86 ? -3.484 0.632 -11.290 1.00 96.75 86 GLU A N 1
ATOM 664 C CA . GLU A 1 86 ? -3.102 1.963 -10.793 1.00 96.75 86 GLU A CA 1
ATOM 665 C C . GLU A 1 86 ? -4.289 2.634 -10.098 1.00 96.75 86 GLU A C 1
ATOM 667 O O . GLU A 1 86 ? -4.181 3.050 -8.949 1.00 96.75 86 GLU A O 1
ATOM 672 N N . ASN A 1 87 ? -5.458 2.655 -10.7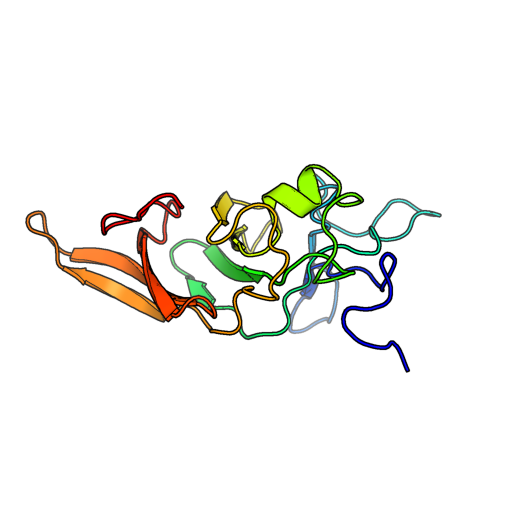42 1.00 95.50 87 ASN A N 1
ATOM 673 C CA . ASN A 1 87 ? -6.669 3.226 -10.152 1.00 95.50 87 ASN A CA 1
ATOM 674 C C . ASN A 1 87 ? -7.156 2.470 -8.911 1.00 95.50 87 ASN A C 1
ATOM 676 O O . ASN A 1 87 ? -7.883 3.054 -8.118 1.00 95.50 87 ASN A O 1
ATOM 680 N N . ARG A 1 88 ? -6.794 1.196 -8.736 1.00 96.19 88 ARG A N 1
ATOM 681 C CA . ARG A 1 88 ? -7.179 0.385 -7.574 1.00 96.19 88 ARG A CA 1
ATOM 682 C C . ARG A 1 88 ? -6.307 0.646 -6.346 1.00 96.19 88 ARG A C 1
ATOM 684 O O . ARG A 1 88 ? -6.791 0.471 -5.233 1.00 96.19 88 ARG A O 1
ATOM 691 N N . TYR A 1 89 ? -5.032 0.970 -6.548 1.00 97.12 89 TYR A N 1
ATOM 692 C CA . TYR A 1 89 ? -4.044 1.088 -5.470 1.00 97.12 89 TYR A CA 1
ATOM 693 C C . TYR A 1 89 ? -3.519 2.513 -5.262 1.00 97.12 89 TYR A C 1
ATOM 695 O O . TYR A 1 89 ? -2.877 2.769 -4.247 1.00 97.12 89 TYR A O 1
ATOM 703 N N . ALA A 1 90 ? -3.805 3.446 -6.171 1.00 95.88 90 ALA A N 1
ATOM 704 C CA . ALA A 1 90 ? -3.551 4.865 -5.955 1.00 95.88 90 ALA A CA 1
ATOM 705 C C . ALA A 1 90 ? -4.382 5.397 -4.783 1.00 95.88 90 ALA A C 1
ATOM 707 O O . ALA A 1 90 ? -5.533 4.982 -4.591 1.00 95.88 90 ALA A O 1
ATOM 708 N N . THR A 1 91 ? -3.796 6.317 -4.022 1.00 95.69 91 THR A N 1
ATOM 709 C CA . THR A 1 91 ? -4.431 7.023 -2.900 1.00 95.69 91 THR A CA 1
ATOM 710 C C . THR A 1 91 ? -5.129 6.047 -1.948 1.00 95.69 91 THR A C 1
ATOM 712 O O . THR A 1 91 ? -6.293 6.197 -1.560 1.00 95.69 91 THR A O 1
ATOM 715 N N . SER A 1 92 ? -4.420 4.959 -1.648 1.00 97.12 92 SER A N 1
ATOM 716 C CA . SER A 1 92 ? -4.937 3.820 -0.901 1.00 97.12 92 SER A CA 1
ATOM 717 C C . SER A 1 92 ? -4.004 3.438 0.232 1.00 97.12 92 SER A C 1
ATOM 719 O O . SER A 1 92 ? -2.790 3.560 0.129 1.00 97.12 92 SER A O 1
ATOM 721 N N . LEU A 1 93 ? -4.569 2.902 1.303 1.00 98.31 93 LEU A N 1
ATOM 722 C CA . LEU A 1 93 ? -3.823 2.140 2.282 1.00 98.31 93 LEU A CA 1
ATOM 723 C C . LEU A 1 93 ? -3.887 0.666 1.898 1.00 98.31 93 LEU A C 1
ATOM 725 O O . LEU A 1 93 ? -4.978 0.113 1.740 1.00 98.31 93 LEU A O 1
ATOM 729 N N . VAL A 1 94 ? -2.735 0.020 1.762 1.00 98.50 94 VAL A N 1
ATOM 730 C CA . VAL A 1 94 ? -2.650 -1.383 1.346 1.00 98.50 94 VAL A CA 1
ATOM 731 C C . VAL A 1 94 ? -2.040 -2.215 2.461 1.00 98.50 94 VAL A C 1
ATOM 733 O O . VAL A 1 94 ? -0.929 -1.939 2.901 1.00 98.50 94 VAL A O 1
ATOM 736 N N . ALA A 1 95 ? -2.742 -3.256 2.903 1.00 98.69 95 ALA A N 1
ATOM 737 C CA . ALA A 1 95 ? -2.167 -4.251 3.798 1.00 98.69 95 ALA A CA 1
ATOM 738 C C . ALA A 1 95 ? -1.510 -5.366 2.988 1.00 98.69 95 ALA A C 1
ATOM 740 O O . ALA A 1 95 ? -2.182 -6.048 2.209 1.00 98.69 95 ALA A O 1
ATOM 741 N N . ILE A 1 96 ? -0.216 -5.575 3.200 1.00 98.44 96 ILE A N 1
ATOM 742 C CA . ILE A 1 96 ? 0.573 -6.645 2.594 1.00 98.44 96 ILE A CA 1
ATOM 743 C C . ILE A 1 96 ? 0.884 -7.702 3.654 1.00 98.44 96 ILE A C 1
ATOM 745 O O . ILE A 1 96 ? 1.259 -7.381 4.780 1.00 98.44 96 ILE A O 1
ATOM 749 N N . ASP A 1 97 ? 0.745 -8.971 3.283 1.00 98.12 97 ASP A N 1
ATOM 750 C CA . ASP A 1 97 ? 1.258 -10.096 4.060 1.00 98.12 97 ASP A CA 1
ATOM 751 C C . ASP A 1 97 ? 2.794 -10.103 4.016 1.00 98.12 97 ASP A C 1
ATOM 753 O O . ASP A 1 97 ? 3.394 -10.220 2.944 1.00 98.12 97 ASP A O 1
ATOM 757 N N . VAL A 1 98 ? 3.440 -9.969 5.178 1.00 97.38 98 VAL A N 1
ATOM 758 C CA . VAL A 1 98 ? 4.897 -9.748 5.263 1.00 97.38 98 VAL A CA 1
ATOM 759 C C . VAL A 1 98 ? 5.723 -10.945 4.796 1.00 97.38 98 VAL A C 1
ATOM 761 O O . VAL A 1 98 ? 6.878 -10.779 4.406 1.00 97.38 98 VAL A O 1
ATOM 764 N N . MET A 1 99 ? 5.152 -12.151 4.815 1.00 95.69 99 MET A N 1
ATOM 765 C CA . MET A 1 99 ? 5.859 -13.372 4.428 1.00 95.69 99 MET A CA 1
ATOM 766 C C . MET A 1 99 ? 5.814 -13.593 2.920 1.00 95.69 99 MET A C 1
ATOM 768 O O . MET A 1 99 ? 6.780 -14.089 2.339 1.00 95.69 99 MET A O 1
ATOM 772 N N . THR A 1 100 ? 4.701 -13.228 2.286 1.00 96.25 100 THR A N 1
ATOM 773 C CA . THR A 1 100 ? 4.437 -13.536 0.875 1.00 96.25 100 THR A CA 1
ATOM 774 C C . THR A 1 100 ? 4.537 -12.331 -0.056 1.00 96.25 100 THR A C 1
ATOM 776 O O . THR A 1 100 ? 4.654 -12.524 -1.267 1.00 96.25 100 THR A O 1
ATOM 779 N N . GLY A 1 101 ? 4.473 -11.105 0.467 1.00 97.12 101 GLY A N 1
ATOM 780 C CA . GLY A 1 101 ? 4.434 -9.880 -0.334 1.00 97.12 101 GLY A CA 1
ATOM 781 C C . GLY A 1 101 ? 3.105 -9.652 -1.055 1.00 97.12 101 GLY A C 1
ATOM 782 O O . GLY A 1 101 ? 3.032 -8.815 -1.950 1.00 97.12 101 GLY A O 1
ATOM 783 N N . LYS A 1 102 ? 2.050 -10.402 -0.708 1.00 97.56 102 LYS A N 1
ATOM 784 C CA . LYS A 1 102 ? 0.748 -10.321 -1.382 1.00 97.56 102 LYS A CA 1
ATOM 785 C C . LYS A 1 102 ? -0.216 -9.383 -0.653 1.00 97.56 102 LYS A C 1
ATOM 787 O O . LYS A 1 102 ? -0.269 -9.406 0.580 1.00 97.56 102 LYS A O 1
ATOM 792 N N . PRO A 1 103 ? -1.035 -8.607 -1.385 1.00 97.44 103 PRO A N 1
ATOM 793 C CA . PRO A 1 103 ? -2.042 -7.755 -0.773 1.00 97.44 103 PRO A CA 1
ATOM 794 C C . PRO A 1 103 ? -3.164 -8.581 -0.142 1.00 97.44 103 PRO A C 1
ATOM 796 O O . PRO A 1 103 ? -3.726 -9.484 -0.761 1.00 97.44 103 PRO A O 1
ATOM 799 N N . ARG A 1 104 ? -3.505 -8.240 1.100 1.00 98.00 104 ARG A N 1
ATOM 800 C CA . ARG A 1 104 ? -4.580 -8.853 1.890 1.00 98.00 104 ARG A CA 1
ATOM 801 C C . ARG A 1 104 ? -5.879 -8.073 1.780 1.00 98.00 104 ARG A C 1
ATOM 803 O O . ARG A 1 104 ? -6.942 -8.673 1.651 1.00 98.00 104 ARG A O 1
ATOM 810 N N . TRP A 1 105 ? -5.783 -6.752 1.810 1.00 98.38 105 TRP A N 1
ATOM 811 C CA . TRP A 1 105 ? -6.882 -5.824 1.573 1.00 98.38 105 TRP A CA 1
ATOM 812 C C . TRP A 1 105 ? -6.314 -4.453 1.190 1.00 98.38 105 TRP A C 1
ATOM 814 O O . TRP A 1 105 ? -5.130 -4.180 1.399 1.00 98.38 105 TRP A O 1
ATOM 824 N N . ASN A 1 106 ? -7.153 -3.595 0.615 1.00 97.94 106 ASN A N 1
ATOM 825 C CA . ASN A 1 106 ? -6.855 -2.176 0.467 1.00 97.94 106 ASN A CA 1
ATOM 826 C C . ASN A 1 106 ? -8.078 -1.338 0.864 1.00 97.94 106 ASN A C 1
ATOM 828 O O . ASN A 1 106 ? -9.211 -1.815 0.789 1.00 97.94 106 ASN A O 1
ATOM 832 N N . PHE A 1 107 ? -7.818 -0.116 1.309 1.00 97.69 107 PHE A N 1
ATOM 833 C CA . PHE A 1 107 ? -8.808 0.930 1.517 1.00 97.69 107 PHE A CA 1
ATOM 834 C C . PHE A 1 107 ? -8.408 2.126 0.658 1.00 97.69 107 PHE A C 1
ATOM 836 O O . PHE A 1 107 ? -7.278 2.593 0.773 1.00 97.69 107 PHE A O 1
ATOM 843 N N . GLN A 1 108 ? -9.312 2.618 -0.184 1.00 95.81 108 GLN A N 1
ATOM 844 C CA . GLN A 1 108 ? -9.051 3.752 -1.065 1.00 95.81 108 GLN A CA 1
ATOM 845 C C . GLN A 1 108 ? -9.771 4.995 -0.551 1.00 95.81 108 GLN A C 1
ATOM 847 O O . GLN A 1 108 ? -10.994 4.977 -0.414 1.00 95.81 108 GLN A O 1
ATOM 852 N N . ALA A 1 109 ? -9.010 6.061 -0.300 1.00 93.94 109 ALA A N 1
ATOM 853 C CA . ALA A 1 109 ? -9.549 7.327 0.187 1.00 93.94 109 ALA A CA 1
ATOM 854 C C . ALA A 1 109 ? -10.053 8.224 -0.948 1.00 93.94 109 ALA A C 1
ATOM 856 O O . ALA A 1 109 ? -11.146 8.768 -0.848 1.00 93.94 109 ALA A O 1
ATOM 857 N N . VAL A 1 110 ? -9.296 8.323 -2.048 1.00 92.94 110 VAL A N 1
ATOM 858 C CA . VAL A 1 110 ? -9.671 9.111 -3.233 1.00 92.94 110 VAL A CA 1
ATOM 859 C C . VAL A 1 110 ? -9.693 8.215 -4.455 1.00 92.94 110 VAL A C 1
ATOM 861 O O . VAL A 1 110 ? -8.713 7.543 -4.781 1.00 92.94 110 VAL A O 1
ATOM 864 N N . ARG A 1 111 ? -10.813 8.228 -5.174 1.00 92.56 111 ARG A N 1
ATOM 865 C CA . ARG A 1 111 ? -10.953 7.529 -6.453 1.00 92.56 111 ARG A CA 1
ATOM 866 C C . ARG A 1 111 ? -10.539 8.471 -7.577 1.00 92.56 111 ARG A C 1
ATOM 868 O O . ARG A 1 111 ? -11.069 9.568 -7.679 1.00 92.56 111 ARG A O 1
ATOM 875 N N . LYS A 1 112 ? -9.630 8.019 -8.450 1.00 92.44 112 LYS A N 1
ATOM 876 C CA . LYS A 1 112 ? -9.125 8.801 -9.601 1.00 92.44 112 LYS A CA 1
ATOM 877 C C . LYS A 1 112 ? -8.596 10.192 -9.211 1.00 92.44 112 LYS A C 1
ATOM 879 O O . LYS A 1 112 ? -8.896 11.174 -9.880 1.00 92.44 112 LYS A O 1
ATOM 884 N N . ASP A 1 113 ? -7.785 10.244 -8.160 1.00 91.81 113 ASP A N 1
ATOM 885 C CA . ASP A 1 113 ? -7.192 11.470 -7.613 1.00 91.81 113 ASP A CA 1
ATOM 886 C C . ASP A 1 113 ? -6.507 12.351 -8.675 1.00 91.81 113 ASP A C 1
ATOM 888 O O . ASP A 1 113 ? -5.608 11.885 -9.371 1.00 91.81 113 ASP A O 1
ATOM 892 N N . VAL A 1 114 ? -6.915 13.610 -8.809 1.00 93.25 114 VAL A N 1
ATOM 893 C CA . VAL A 1 114 ? -6.267 14.610 -9.681 1.00 93.25 114 VAL A CA 1
ATOM 894 C C . VAL A 1 114 ? -5.830 15.853 -8.899 1.00 93.25 114 VAL A C 1
ATOM 896 O O . VAL A 1 114 ? -5.662 16.919 -9.487 1.00 93.25 114 VAL A O 1
ATOM 899 N N . TRP A 1 115 ? -5.670 15.724 -7.579 1.00 93.06 115 TRP A N 1
ATOM 900 C CA . TRP A 1 115 ? -5.389 16.827 -6.652 1.00 93.06 115 TRP A CA 1
ATOM 901 C C . TRP A 1 115 ? -4.164 16.591 -5.764 1.00 93.06 115 TRP A C 1
ATOM 903 O O . TRP A 1 115 ? -3.883 17.427 -4.910 1.00 93.06 115 TRP A O 1
ATOM 913 N N . ASP A 1 116 ? -3.443 15.485 -5.969 1.00 93.56 116 ASP A N 1
ATOM 914 C CA . ASP A 1 116 ? -2.340 15.055 -5.100 1.00 93.56 116 ASP A CA 1
ATOM 915 C C . ASP A 1 116 ? -2.788 14.855 -3.637 1.00 93.56 116 ASP A C 1
ATOM 917 O O . ASP A 1 116 ? -2.164 15.311 -2.680 1.00 93.56 116 ASP A O 1
ATOM 921 N N . TYR A 1 117 ? -3.913 14.165 -3.448 1.00 94.62 117 TYR A N 1
ATOM 922 C CA . TYR A 1 117 ? -4.507 13.872 -2.139 1.00 94.62 117 TYR A CA 1
ATOM 923 C C . TYR A 1 117 ? -4.159 12.484 -1.609 1.00 94.62 117 TYR A C 1
ATOM 925 O O . TYR A 1 117 ? -4.900 11.885 -0.823 1.00 94.62 117 TYR A O 1
ATOM 933 N N . ASP A 1 118 ? -2.996 11.991 -2.007 1.00 93.81 118 ASP A N 1
ATOM 934 C CA . ASP A 1 118 ? -2.468 10.731 -1.534 1.00 93.81 118 ASP A CA 1
ATOM 935 C C . ASP A 1 118 ? -2.194 10.683 -0.020 1.00 93.81 118 ASP A C 1
ATOM 937 O O . ASP A 1 118 ? -2.314 11.668 0.722 1.00 93.81 118 ASP A O 1
ATOM 941 N N . PHE A 1 119 ? -1.867 9.491 0.480 1.00 95.56 119 PHE A N 1
ATOM 942 C CA . PHE A 1 119 ? -1.536 9.348 1.889 1.00 95.56 119 PHE A CA 1
ATOM 943 C C . PHE A 1 119 ? -0.092 9.766 2.164 1.00 95.56 119 PHE A C 1
ATOM 945 O O . PHE A 1 119 ? 0.845 9.011 1.921 1.00 95.56 119 PHE A O 1
ATOM 952 N N . GLY A 1 120 ? 0.072 10.938 2.778 1.00 92.50 120 GLY A N 1
ATOM 953 C CA . GLY A 1 120 ? 1.368 11.409 3.278 1.00 92.50 120 GLY A CA 1
ATOM 954 C C . GLY A 1 120 ? 1.704 10.997 4.718 1.00 92.50 120 GLY A C 1
ATOM 955 O O . GLY A 1 120 ? 2.809 11.272 5.185 1.00 92.50 120 GLY A O 1
ATOM 956 N N . ALA A 1 121 ? 0.781 10.355 5.442 1.00 93.31 121 ALA A N 1
ATOM 957 C CA . ALA A 1 121 ? 0.918 10.069 6.872 1.00 93.31 121 ALA A CA 1
ATOM 958 C C . ALA A 1 121 ? 1.000 8.568 7.189 1.00 93.31 121 ALA A C 1
ATOM 960 O O . ALA A 1 121 ? 0.356 7.736 6.550 1.00 93.31 121 ALA A O 1
ATOM 961 N N . GLN A 1 122 ? 1.757 8.240 8.240 1.00 95.94 122 GLN A N 1
ATOM 962 C CA . GLN A 1 122 ? 1.817 6.900 8.819 1.00 95.94 122 GLN A CA 1
ATOM 963 C C . GLN A 1 122 ? 0.490 6.538 9.512 1.00 95.94 122 GLN A C 1
ATOM 965 O O . GLN A 1 122 ? -0.053 7.331 10.283 1.00 95.94 122 GLN A O 1
ATOM 970 N N . ALA A 1 123 ? 0.003 5.310 9.315 1.00 96.88 123 ALA A N 1
ATOM 971 C CA . ALA A 1 123 ? -1.143 4.787 10.061 1.00 96.88 123 ALA A CA 1
ATOM 972 C C . ALA A 1 123 ? -0.753 4.453 11.513 1.00 96.88 123 ALA A C 1
ATOM 974 O O . ALA A 1 123 ? 0.186 3.691 11.745 1.00 96.88 123 ALA A O 1
ATOM 975 N N . THR A 1 124 ? -1.486 4.954 12.505 1.00 97.88 124 THR A N 1
ATOM 976 C CA . THR A 1 124 ? -1.245 4.621 13.923 1.00 97.88 124 THR A CA 1
ATOM 977 C C . THR A 1 124 ? -2.131 3.463 14.359 1.00 97.88 124 THR A C 1
ATOM 979 O O . THR A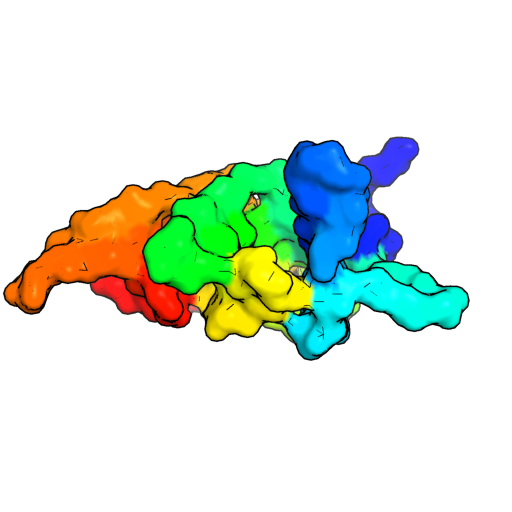 1 124 ? -3.349 3.541 14.214 1.00 97.88 124 THR A O 1
ATOM 982 N N . LEU A 1 125 ? -1.543 2.396 14.907 1.00 98.25 125 LEU A N 1
ATOM 983 C CA . LEU A 1 125 ? -2.301 1.254 15.424 1.00 98.25 125 LEU A CA 1
ATOM 984 C C . LEU A 1 125 ? -2.874 1.576 16.805 1.00 98.25 125 LEU A C 1
ATOM 986 O O . LEU A 1 125 ? -2.149 2.027 17.688 1.00 98.25 125 LEU A O 1
ATOM 990 N N . ILE A 1 126 ? -4.168 1.323 16.985 1.00 97.94 126 ILE A N 1
ATOM 991 C CA . ILE A 1 126 ? -4.899 1.613 18.222 1.00 97.94 126 ILE A CA 1
ATOM 992 C C . ILE A 1 126 ? -5.890 0.490 18.535 1.00 97.94 126 ILE A C 1
ATOM 994 O O . ILE A 1 126 ? -6.288 -0.261 17.642 1.00 97.94 126 ILE A O 1
ATOM 998 N N . ASP A 1 127 ? -6.344 0.424 19.782 1.00 98.00 127 ASP A N 1
ATOM 999 C CA . ASP A 1 127 ? -7.559 -0.304 20.146 1.00 98.00 127 ASP A CA 1
ATOM 1000 C C . ASP A 1 127 ? -8.719 0.691 20.188 1.00 98.00 127 ASP A C 1
ATOM 1002 O O . ASP A 1 127 ? -8.821 1.527 21.087 1.00 98.00 127 ASP A O 1
ATOM 1006 N N . PHE A 1 128 ? -9.576 0.647 19.170 1.00 97.62 128 PHE A N 1
ATOM 1007 C CA . PHE A 1 128 ? -10.665 1.604 19.023 1.00 97.62 128 PHE A CA 1
ATOM 1008 C C . PHE A 1 128 ? -11.877 1.181 19.866 1.00 97.62 128 PHE A C 1
ATOM 1010 O O . PHE A 1 128 ? -12.372 0.061 19.698 1.00 97.62 128 PHE A O 1
ATOM 1017 N N . PRO A 1 129 ? -12.388 2.041 20.764 1.00 96.56 129 PRO A N 1
ATOM 1018 C CA . PRO A 1 129 ? -13.517 1.695 21.615 1.00 96.56 129 PRO A CA 1
ATOM 1019 C C . PRO A 1 129 ? -14.820 1.640 20.809 1.00 96.56 129 PRO A C 1
ATOM 1021 O O . PRO A 1 129 ? -15.178 2.581 20.105 1.00 96.56 129 PRO A O 1
ATOM 1024 N N . THR A 1 130 ? -15.576 0.551 20.954 1.00 94.00 130 THR A N 1
ATOM 1025 C CA . THR A 1 130 ? -16.938 0.434 20.412 1.00 94.00 130 THR A CA 1
ATOM 1026 C C . THR A 1 130 ? -17.908 -0.024 21.497 1.00 94.00 130 THR A C 1
ATOM 1028 O O . THR A 1 130 ? -17.497 -0.572 22.520 1.00 94.00 130 THR A O 1
ATOM 1031 N N . ALA A 1 131 ? -19.214 0.111 21.253 1.00 93.06 131 ALA A N 1
ATOM 1032 C CA . ALA A 1 131 ? -20.247 -0.394 22.163 1.00 93.06 131 ALA A CA 1
ATOM 1033 C C . ALA A 1 131 ? -20.166 -1.917 22.417 1.00 93.06 131 ALA A C 1
ATOM 1035 O O . ALA A 1 131 ? -20.706 -2.403 23.403 1.00 93.06 131 ALA A O 1
ATOM 1036 N N . ARG A 1 132 ? -19.494 -2.675 21.536 1.00 94.50 132 ARG A N 1
ATOM 1037 C CA . ARG A 1 132 ? -19.290 -4.130 21.653 1.00 94.50 132 ARG A CA 1
ATOM 1038 C C . ARG A 1 132 ? -17.920 -4.505 22.237 1.00 94.50 132 ARG A C 1
ATOM 1040 O O . ARG A 1 132 ? -17.588 -5.685 22.268 1.00 94.50 132 ARG A O 1
ATOM 1047 N N . GLY A 1 133 ? -17.138 -3.520 22.682 1.00 96.50 133 GLY A N 1
ATOM 1048 C CA . GLY A 1 133 ? -15.764 -3.687 23.158 1.00 96.50 133 GLY A CA 1
ATOM 1049 C C . GLY A 1 133 ? -14.714 -3.085 22.212 1.00 96.50 133 GLY A C 1
ATOM 1050 O O . GLY A 1 133 ? -15.064 -2.558 21.149 1.00 96.50 133 GLY A O 1
ATOM 1051 N N . PRO A 1 134 ? -13.429 -3.117 22.602 1.00 97.69 134 PRO A N 1
ATOM 1052 C CA . PRO A 1 134 ? -12.338 -2.612 21.778 1.00 97.69 134 PRO A CA 1
ATOM 1053 C C . PRO A 1 134 ? -12.176 -3.439 20.496 1.00 97.69 134 PRO A C 1
ATOM 1055 O O . PRO A 1 134 ? -12.274 -4.667 20.512 1.00 97.69 134 PRO A O 1
ATOM 1058 N N . VAL A 1 135 ? -11.918 -2.758 19.382 1.00 98.12 135 VAL A N 1
ATOM 1059 C CA . VAL A 1 135 ? -11.614 -3.363 18.080 1.00 98.12 135 VAL A CA 1
ATOM 1060 C C . VAL A 1 135 ? -10.182 -2.989 17.691 1.00 98.12 135 VAL A C 1
ATOM 1062 O O . VAL A 1 135 ? -9.856 -1.801 17.732 1.00 98.12 135 VAL A O 1
ATOM 1065 N N . PRO A 1 136 ? -9.332 -3.947 17.271 1.00 98.19 136 PRO A N 1
ATOM 1066 C CA . PRO A 1 136 ? -7.999 -3.629 16.772 1.00 98.19 136 PRO A CA 1
ATOM 1067 C C . PRO A 1 136 ? -8.132 -2.809 15.488 1.00 98.19 136 PRO A C 1
ATOM 1069 O O . PRO A 1 136 ? -8.656 -3.275 14.472 1.00 98.19 136 PRO A O 1
ATOM 1072 N N . ALA A 1 137 ? -7.669 -1.570 15.538 1.00 98.44 137 ALA A N 1
ATOM 1073 C CA . ALA A 1 137 ? -7.914 -0.584 14.505 1.00 98.44 137 ALA A CA 1
ATOM 1074 C C . ALA A 1 137 ? -6.643 0.184 14.143 1.00 98.44 137 ALA A C 1
ATOM 1076 O O . ALA A 1 137 ? -5.568 -0.007 14.721 1.00 98.44 137 ALA A O 1
ATOM 1077 N N . MET A 1 138 ? -6.784 1.061 13.162 1.00 98.12 138 MET A N 1
ATOM 1078 C CA . MET A 1 138 ? -5.792 2.066 12.837 1.00 98.12 138 MET A CA 1
ATOM 1079 C C . MET A 1 138 ? -6.448 3.411 12.566 1.00 98.12 138 MET A C 1
ATOM 1081 O O . MET A 1 138 ? -7.546 3.467 12.010 1.00 98.12 138 MET A O 1
ATOM 1085 N N . LEU A 1 139 ? -5.744 4.469 12.946 1.00 97.69 139 LEU A N 1
ATOM 1086 C CA . LEU A 1 139 ? -6.070 5.851 12.634 1.00 97.69 139 LEU A CA 1
ATOM 1087 C C . LEU A 1 139 ? -5.161 6.319 11.497 1.00 97.69 139 LEU A C 1
ATOM 1089 O O . LEU A 1 139 ? -3.939 6.174 11.580 1.00 97.69 139 LEU A O 1
ATOM 1093 N N . LEU A 1 140 ? -5.759 6.862 10.441 1.00 97.19 140 LEU A N 1
ATOM 1094 C CA . LEU A 1 140 ? -5.068 7.254 9.218 1.00 97.19 140 LEU A CA 1
ATOM 1095 C C . LEU A 1 140 ? -5.500 8.661 8.778 1.00 97.19 140 LEU A C 1
ATOM 1097 O O . LEU A 1 140 ? -6.573 8.813 8.190 1.00 97.19 140 LEU A O 1
ATOM 1101 N N . PRO A 1 141 ? -4.683 9.691 9.049 1.00 95.31 141 PRO A N 1
ATOM 1102 C CA . PRO A 1 141 ? -4.888 11.029 8.505 1.00 95.31 141 PRO A CA 1
ATOM 1103 C C . PRO A 1 141 ? -4.614 11.056 6.995 1.00 95.31 141 PRO A C 1
ATOM 1105 O O . PRO A 1 141 ? -3.753 10.325 6.503 1.00 95.31 141 PRO A O 1
ATOM 1108 N N . SER A 1 142 ? -5.307 11.923 6.261 1.00 93.56 142 SER A N 1
ATOM 1109 C CA . SER A 1 142 ? -5.135 12.085 4.812 1.00 93.56 142 SER A CA 1
ATOM 1110 C C . SER A 1 142 ? -4.932 13.544 4.403 1.00 93.56 142 SER A C 1
ATOM 1112 O O . SER A 1 142 ? -5.333 14.461 5.122 1.00 93.56 142 SER A O 1
ATOM 1114 N N . LYS A 1 143 ? -4.352 13.768 3.214 1.00 93.94 143 LYS A N 1
ATOM 1115 C CA . LYS A 1 143 ? -4.202 15.110 2.621 1.00 93.94 143 LYS A CA 1
ATOM 1116 C C . LYS A 1 143 ? -5.548 15.799 2.323 1.00 93.94 143 LYS A C 1
ATOM 1118 O O . LYS A 1 143 ? -5.574 17.016 2.190 1.00 93.94 143 LYS A O 1
ATOM 1123 N N . GLN A 1 144 ? -6.657 15.052 2.290 1.00 91.56 144 GLN A N 1
ATOM 1124 C CA . GLN A 1 144 ? -8.016 15.599 2.139 1.00 91.56 144 GLN A CA 1
ATOM 1125 C C . GLN A 1 144 ? -8.502 16.372 3.376 1.00 91.56 144 GLN A C 1
ATOM 1127 O O . GLN A 1 144 ? -9.506 17.073 3.308 1.00 91.56 144 GLN A O 1
ATOM 1132 N N . GLY A 1 145 ? -7.815 16.236 4.515 1.00 91.88 145 GLY A N 1
ATOM 1133 C CA . GLY A 1 145 ? -8.276 16.75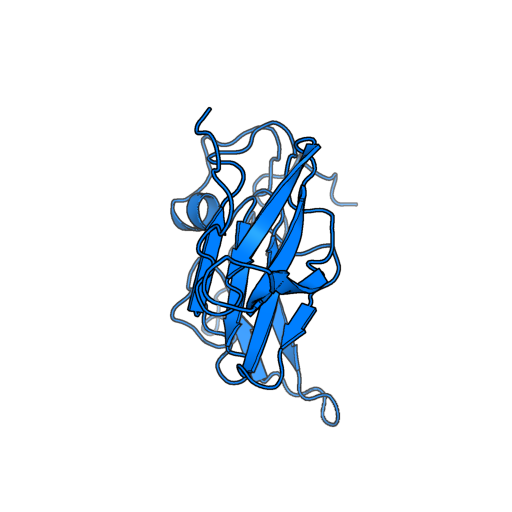1 5.806 1.00 91.88 145 GLY A CA 1
ATOM 1134 C C . GLY A 1 145 ? -9.134 15.757 6.596 1.00 91.88 145 GLY A C 1
ATOM 1135 O O . GLY A 1 145 ? -9.437 16.015 7.759 1.00 91.88 145 GLY A O 1
ATOM 1136 N N . ASP A 1 146 ? -9.467 14.603 6.010 1.00 93.12 146 ASP A N 1
ATOM 1137 C CA . ASP A 1 146 ? -10.158 13.512 6.695 1.00 93.12 146 ASP A CA 1
ATOM 1138 C C . ASP A 1 146 ? -9.210 12.657 7.542 1.00 93.12 146 ASP A C 1
ATOM 1140 O O . ASP A 1 146 ? -8.032 12.463 7.211 1.00 93.12 146 ASP A O 1
ATOM 1144 N N . ILE A 1 147 ? -9.773 12.065 8.598 1.00 95.38 147 ILE A N 1
ATOM 1145 C CA . ILE A 1 147 ? -9.142 11.024 9.410 1.00 95.38 147 ILE A CA 1
ATOM 1146 C C . ILE A 1 147 ? -9.987 9.757 9.309 1.00 95.38 147 ILE A C 1
ATOM 1148 O O . ILE A 1 147 ? -11.144 9.731 9.727 1.00 95.38 147 ILE A O 1
ATOM 1152 N N . TYR A 1 148 ? -9.386 8.683 8.807 1.00 96.75 148 TYR A N 1
ATOM 1153 C CA . TYR A 1 148 ? -10.037 7.384 8.700 1.00 96.75 148 TYR A CA 1
ATOM 1154 C C . TYR A 1 148 ? -9.718 6.511 9.908 1.00 96.75 148 TYR A C 1
ATOM 1156 O O . TYR A 1 148 ? -8.568 6.426 10.342 1.00 96.75 148 TYR A O 1
ATOM 1164 N N . VAL A 1 149 ? -10.734 5.813 10.417 1.00 97.88 149 VAL A N 1
ATOM 1165 C CA . VAL A 1 149 ? -10.570 4.761 11.425 1.00 97.88 149 VAL 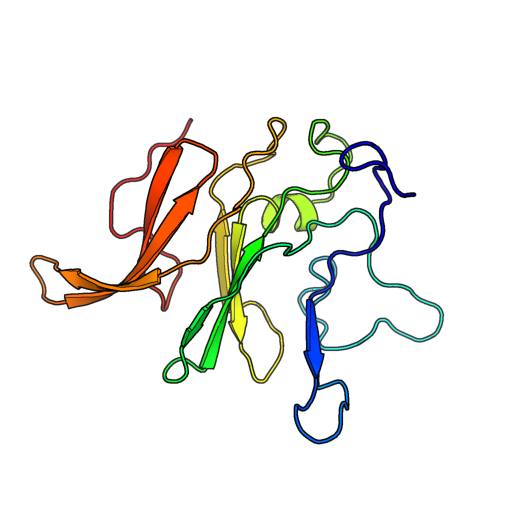A CA 1
ATOM 1166 C C . VAL A 1 149 ? -10.989 3.434 10.809 1.00 97.88 149 VAL A C 1
ATOM 1168 O O . VAL A 1 149 ? -12.158 3.250 10.467 1.00 97.88 149 VAL A O 1
ATOM 1171 N N . LEU A 1 150 ? -10.042 2.510 10.657 1.00 98.38 150 LEU A N 1
ATOM 1172 C CA . LEU A 1 150 ? -10.251 1.234 9.965 1.00 98.38 150 LEU A CA 1
ATOM 1173 C C . LEU A 1 150 ? -9.992 0.052 10.903 1.00 98.38 150 LEU A C 1
ATOM 1175 O O . LEU A 1 150 ? -9.029 0.077 11.667 1.00 98.38 150 LEU A O 1
ATOM 1179 N N . ASP A 1 151 ? -10.786 -1.018 10.809 1.00 98.44 151 ASP A N 1
ATOM 1180 C CA . ASP A 1 151 ? -10.436 -2.313 11.405 1.00 98.44 151 ASP A CA 1
ATOM 1181 C C . ASP A 1 151 ? -9.190 -2.854 10.700 1.00 98.44 151 ASP A C 1
ATOM 1183 O O . ASP A 1 151 ? -9.228 -3.189 9.510 1.00 98.44 151 ASP A O 1
ATOM 1187 N N . ARG A 1 152 ? -8.082 -2.976 11.433 1.00 98.31 152 ARG A N 1
ATOM 1188 C CA . ARG A 1 152 ? -6.777 -3.283 10.833 1.00 98.31 152 ARG A CA 1
ATOM 1189 C C . ARG A 1 152 ? -6.645 -4.702 10.288 1.00 98.31 152 ARG A C 1
ATOM 1191 O O . ARG A 1 152 ? -5.719 -5.005 9.546 1.00 98.31 152 ARG A O 1
ATOM 1198 N N . ARG A 1 153 ? -7.603 -5.578 10.582 1.00 98.50 153 ARG A N 1
ATOM 1199 C CA . ARG A 1 153 ? -7.641 -6.935 10.024 1.00 98.50 153 ARG A CA 1
ATOM 1200 C C . ARG A 1 153 ? -8.257 -6.961 8.631 1.00 98.50 153 ARG A C 1
ATOM 1202 O O . ARG A 1 153 ? -7.982 -7.886 7.870 1.00 98.50 153 ARG A O 1
ATOM 1209 N N . THR A 1 154 ? -9.115 -5.989 8.312 1.00 98.31 154 THR A N 1
ATOM 1210 C CA . THR A 1 154 ? -9.993 -6.047 7.129 1.00 98.31 154 THR A CA 1
ATOM 1211 C C . THR A 1 154 ? -9.994 -4.791 6.263 1.00 98.31 154 THR A C 1
ATOM 1213 O O . THR A 1 154 ? -10.516 -4.846 5.152 1.00 98.31 154 THR A O 1
ATOM 1216 N N . GLY A 1 155 ? -9.473 -3.665 6.757 1.00 97.81 155 GLY A N 1
ATOM 1217 C CA . GLY A 1 155 ? -9.548 -2.365 6.088 1.00 97.81 155 GLY A CA 1
ATOM 1218 C C . GLY A 1 155 ? -10.946 -1.739 6.101 1.00 97.81 155 GLY A C 1
ATOM 1219 O O . GLY A 1 155 ? -11.167 -0.724 5.446 1.00 97.81 155 GLY A O 1
ATOM 1220 N N . ARG A 1 156 ? -11.911 -2.336 6.815 1.00 97.38 156 ARG A N 1
ATOM 1221 C CA . ARG A 1 156 ? -13.285 -1.825 6.872 1.00 97.38 156 ARG A CA 1
ATOM 1222 C C . ARG A 1 156 ? -13.369 -0.587 7.769 1.00 97.38 156 ARG A C 1
ATOM 1224 O O . ARG A 1 156 ? -12.858 -0.643 8.889 1.00 97.38 156 ARG A O 1
ATOM 1231 N N . PRO A 1 157 ? -14.058 0.480 7.336 1.00 96.88 157 PRO A N 1
ATOM 1232 C CA . PRO A 1 157 ? -14.296 1.649 8.173 1.00 96.88 157 PRO A CA 1
ATOM 1233 C C . PRO A 1 157 ? -15.068 1.307 9.449 1.00 96.88 157 PRO A C 1
ATOM 1235 O O . PRO A 1 157 ? -16.035 0.544 9.415 1.00 96.88 157 PRO A O 1
ATOM 1238 N N . LEU A 1 158 ? -14.641 1.889 10.568 1.00 96.94 158 LEU A N 1
ATOM 1239 C CA . LEU A 1 158 ? -15.326 1.818 11.864 1.00 96.94 158 LEU A CA 1
ATOM 1240 C C . LEU A 1 158 ? -16.174 3.062 12.146 1.00 96.94 158 LEU A C 1
ATOM 1242 O O . LEU A 1 158 ? -17.043 3.033 13.017 1.00 96.94 158 LEU A O 1
ATOM 1246 N N . THR A 1 159 ? -15.946 4.132 11.391 1.00 94.38 159 THR A N 1
ATOM 1247 C CA . THR A 1 159 ? -16.755 5.350 11.377 1.00 94.38 159 THR A CA 1
ATOM 1248 C C . THR A 1 159 ? -17.389 5.523 9.996 1.00 94.38 159 THR A C 1
ATOM 1250 O O . THR A 1 159 ? -16.837 5.024 9.011 1.00 94.38 159 THR A O 1
ATOM 1253 N N . PRO A 1 160 ? -18.540 6.211 9.889 1.00 92.38 160 PRO A N 1
ATOM 1254 C CA . PRO A 1 160 ? -19.107 6.559 8.592 1.00 92.38 160 PRO A CA 1
ATOM 1255 C C . PRO A 1 160 ? -18.094 7.325 7.736 1.00 92.38 160 PRO A C 1
ATOM 1257 O O . PRO A 1 160 ? -17.399 8.207 8.238 1.00 92.38 160 PRO A O 1
ATOM 1260 N N . ILE A 1 161 ? -18.033 6.982 6.453 1.00 90.31 161 ILE A N 1
ATOM 1261 C CA . ILE A 1 161 ? -17.267 7.698 5.433 1.00 90.31 161 ILE A CA 1
ATOM 1262 C C . ILE A 1 161 ? -18.285 8.176 4.404 1.00 90.31 161 ILE A C 1
ATOM 1264 O O . ILE A 1 161 ? -19.132 7.390 3.977 1.00 90.31 161 ILE A O 1
ATOM 1268 N N . GLY A 1 162 ? -18.248 9.464 4.071 1.00 77.69 162 GLY A N 1
ATOM 1269 C CA . GLY A 1 162 ? -19.071 10.010 2.997 1.00 77.69 162 GLY A CA 1
ATOM 1270 C C . GLY A 1 162 ? -18.536 9.593 1.629 1.00 77.69 162 GLY A C 1
ATOM 1271 O O . GLY A 1 162 ? -17.339 9.367 1.473 1.00 77.69 162 GLY A O 1
ATOM 1272 N N . ASP A 1 163 ? -19.418 9.525 0.640 1.00 65.31 163 ASP A N 1
ATOM 1273 C CA . ASP A 1 163 ? -19.017 9.512 -0.764 1.00 65.31 163 ASP A CA 1
ATOM 1274 C C . ASP A 1 163 ? -19.151 10.944 -1.306 1.00 65.31 163 ASP A C 1
ATOM 1276 O O . ASP A 1 163 ? -20.166 11.605 -1.060 1.00 65.31 163 ASP A O 1
ATOM 1280 N N . ILE A 1 164 ? -18.126 11.420 -2.015 1.00 51.72 164 ILE A N 1
ATOM 1281 C CA . ILE A 1 164 ? -18.151 12.654 -2.816 1.00 51.72 164 ILE A CA 1
ATOM 1282 C C . ILE A 1 164 ? -18.013 12.258 -4.284 1.00 51.72 164 ILE A C 1
ATOM 1284 O O . ILE A 1 164 ? -17.159 11.386 -4.578 1.00 51.72 164 ILE A O 1
#

InterPro domains:
  IPR002372 Pyrrolo-quinoline quinone repeat domain [PF01011] (2-161)
  IPR011047 Quinoprotein alcohol dehydrogenase-like superfamily [SSF50998] (7-161)